Protein AF-A0A4S4BAG4-F1 (afdb_monomer_lite)

Sequence (42 aa):
MIEGWRAFDNAQRPHSSLGYQTPDEFATPWLAHSASHPVPCT

Structure (mmCIF, N/CA/C/O backbone):
data_AF-A0A4S4BAG4-F1
#
_entry.id   AF-A0A4S4BAG4-F1
#
loop_
_atom_site.group_PDB
_atom_site.id
_atom_site.type_symbol
_atom_site.label_atom_id
_atom_site.label_alt_id
_atom_site.label_comp_id
_atom_site.label_asym_id
_atom_site.label_entity_id
_atom_site.label_seq_id
_atom_site.pdbx_PDB_ins_code
_atom_site.Cartn_x
_atom_site.Cartn_y
_atom_site.Cartn_z
_atom_site.occupancy
_atom_site.B_iso_or_equiv
_atom_site.auth_seq_id
_atom_site.auth_comp_id
_atom_site.auth_asym_id
_atom_site.auth_atom_id
_atom_site.pdbx_PDB_model_num
ATOM 1 N N . MET A 1 1 ? 18.677 -5.669 -14.774 1.00 76.06 1 MET A N 1
ATOM 2 C CA . MET A 1 1 ? 17.571 -5.067 -15.554 1.00 76.06 1 MET A CA 1
ATOM 3 C C . MET A 1 1 ? 16.813 -4.123 -14.627 1.00 76.06 1 MET A C 1
ATOM 5 O O . MET A 1 1 ? 16.609 -4.494 -13.477 1.00 76.06 1 MET A O 1
ATOM 9 N N . ILE A 1 2 ? 16.488 -2.903 -15.061 1.00 90.94 2 ILE A N 1
ATOM 10 C CA . ILE A 1 2 ? 15.974 -1.831 -14.185 1.00 90.94 2 ILE A CA 1
ATOM 11 C C . ILE A 1 2 ? 14.542 -2.105 -13.687 1.00 90.94 2 ILE A C 1
ATOM 13 O O . ILE A 1 2 ? 14.214 -1.747 -12.557 1.00 90.94 2 ILE A O 1
ATOM 17 N N . GLU A 1 3 ? 13.712 -2.802 -14.473 1.00 94.06 3 GLU A N 1
ATOM 18 C CA . GLU A 1 3 ? 12.338 -3.152 -14.079 1.00 94.06 3 GLU A CA 1
ATO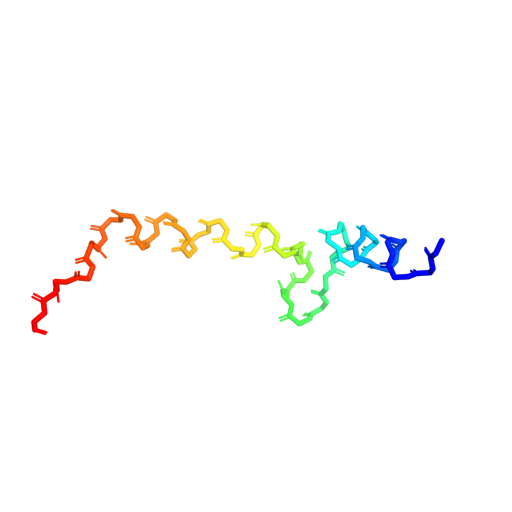M 19 C C . GLU A 1 3 ? 12.260 -3.987 -12.797 1.00 94.06 3 GLU A C 1
ATOM 21 O O . GLU A 1 3 ? 11.398 -3.728 -11.962 1.00 94.06 3 GLU A O 1
ATOM 26 N N . GLY A 1 4 ? 13.172 -4.945 -12.600 1.00 92.38 4 GLY A N 1
ATOM 27 C CA . GLY A 1 4 ? 13.157 -5.803 -11.409 1.00 92.38 4 GLY A CA 1
ATOM 28 C C . GLY A 1 4 ? 13.389 -5.017 -10.118 1.00 92.38 4 GLY A C 1
ATOM 29 O O . GLY A 1 4 ? 12.696 -5.228 -9.126 1.00 92.38 4 GLY A O 1
ATOM 30 N N . TRP A 1 5 ? 14.312 -4.051 -10.154 1.00 92.06 5 TRP A N 1
ATOM 31 C CA . TRP A 1 5 ? 14.555 -3.164 -9.017 1.00 92.06 5 TRP A CA 1
ATOM 32 C C . TRP A 1 5 ? 13.354 -2.252 -8.754 1.00 92.06 5 TRP A C 1
ATOM 34 O O . TRP A 1 5 ? 12.929 -2.129 -7.611 1.00 92.06 5 TRP A O 1
ATOM 44 N N . ARG A 1 6 ? 12.745 -1.686 -9.806 1.00 93.12 6 ARG A N 1
ATOM 45 C CA . ARG A 1 6 ? 11.536 -0.856 -9.669 1.00 93.12 6 ARG A CA 1
ATOM 46 C C . ARG A 1 6 ? 10.364 -1.626 -9.070 1.00 93.12 6 ARG A C 1
ATOM 48 O O . ARG A 1 6 ? 9.679 -1.093 -8.207 1.00 93.12 6 ARG A O 1
ATOM 55 N N . ALA A 1 7 ? 10.128 -2.857 -9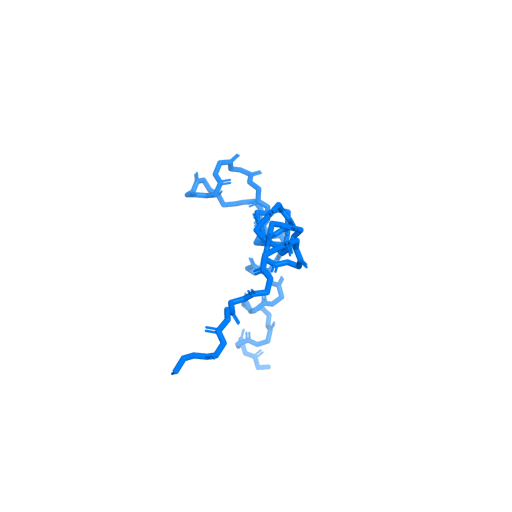.517 1.00 91.75 7 ALA A N 1
ATOM 56 C CA . ALA A 1 7 ? 9.046 -3.687 -8.999 1.00 91.75 7 ALA A CA 1
ATOM 57 C C . ALA A 1 7 ? 9.248 -4.003 -7.510 1.00 91.75 7 ALA A C 1
ATOM 59 O O . ALA A 1 7 ? 8.331 -3.816 -6.714 1.00 91.75 7 ALA A O 1
ATOM 60 N N . PHE A 1 8 ? 10.461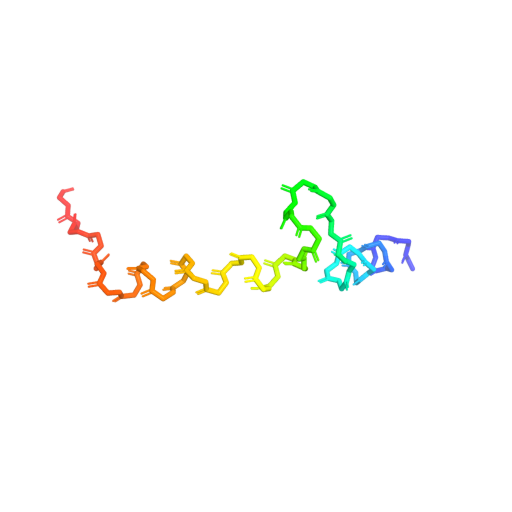 -4.413 -7.129 1.00 92.19 8 PHE A N 1
ATOM 61 C CA . PHE A 1 8 ? 10.819 -4.694 -5.739 1.00 92.19 8 PHE A CA 1
ATOM 62 C C . PHE A 1 8 ? 10.669 -3.459 -4.841 1.00 92.19 8 PHE A C 1
ATOM 64 O O . PHE A 1 8 ? 10.059 -3.529 -3.776 1.00 92.19 8 PHE A O 1
ATOM 71 N N . ASP A 1 9 ? 11.198 -2.321 -5.283 1.00 90.56 9 ASP A N 1
ATOM 72 C CA . ASP A 1 9 ? 11.202 -1.074 -4.521 1.00 90.56 9 ASP A CA 1
ATOM 73 C C . ASP A 1 9 ? 9.771 -0.511 -4.370 1.00 90.56 9 ASP A C 1
ATOM 75 O O . ASP A 1 9 ? 9.361 -0.131 -3.274 1.00 90.56 9 ASP A O 1
ATOM 79 N N . ASN A 1 10 ? 8.945 -0.583 -5.420 1.00 91.44 10 ASN A N 1
ATOM 80 C CA . ASN A 1 10 ? 7.535 -0.182 -5.359 1.00 91.44 10 ASN A CA 1
ATOM 81 C C . ASN A 1 10 ? 6.670 -1.103 -4.485 1.00 91.44 10 ASN A C 1
ATOM 83 O O . ASN A 1 10 ? 5.676 -0.640 -3.926 1.00 91.44 10 ASN A O 1
ATOM 87 N N . ALA A 1 11 ? 7.027 -2.384 -4.358 1.00 91.62 11 ALA A N 1
ATOM 88 C CA . ALA A 1 11 ? 6.289 -3.336 -3.529 1.00 91.62 11 ALA A CA 1
ATOM 89 C C . ALA A 1 11 ? 6.504 -3.118 -2.021 1.00 91.6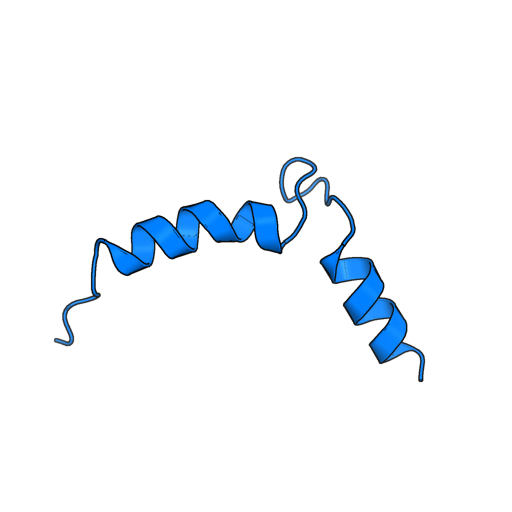2 11 ALA A C 1
ATOM 91 O O . ALA A 1 11 ? 5.650 -3.494 -1.227 1.00 91.62 11 ALA A O 1
ATOM 92 N N . GLN A 1 12 ? 7.622 -2.510 -1.619 1.00 93.19 12 GLN A N 1
ATOM 93 C CA . GLN A 1 12 ? 7.988 -2.349 -0.204 1.00 93.19 12 GLN A CA 1
ATOM 94 C C . GLN A 1 12 ? 7.861 -0.920 0.310 1.00 93.19 12 GLN A C 1
ATOM 96 O O . GLN A 1 12 ? 7.982 -0.688 1.512 1.00 93.19 12 GLN A O 1
ATOM 101 N N . ARG A 1 13 ? 7.653 0.061 -0.572 1.00 93.56 13 ARG A N 1
ATOM 102 C CA . ARG A 1 13 ? 7.536 1.455 -0.151 1.00 93.56 13 ARG A CA 1
ATOM 103 C C . ARG A 1 13 ? 6.123 1.785 0.324 1.00 93.56 13 ARG A C 1
ATOM 105 O O . ARG A 1 13 ? 5.161 1.471 -0.374 1.00 93.56 13 ARG A O 1
ATOM 112 N N . PRO A 1 14 ? 6.000 2.488 1.459 1.00 95.19 14 PRO A N 1
ATOM 113 C CA . PRO A 1 14 ? 4.784 3.197 1.818 1.00 95.19 14 PRO A CA 1
ATOM 114 C C . PRO A 1 14 ? 4.432 4.258 0.775 1.00 95.19 14 PRO A C 1
ATOM 116 O O . PRO A 1 14 ? 5.250 5.131 0.469 1.00 95.19 14 PRO A O 1
ATOM 119 N N . HIS A 1 15 ? 3.204 4.215 0.263 1.00 94.19 15 HIS A N 1
ATOM 120 C CA . HIS A 1 15 ? 2.712 5.177 -0.725 1.00 94.19 15 HIS A CA 1
ATOM 121 C C . HIS A 1 15 ? 1.701 6.123 -0.080 1.00 94.19 15 HIS A C 1
ATOM 123 O O . HIS A 1 15 ? 0.780 5.686 0.607 1.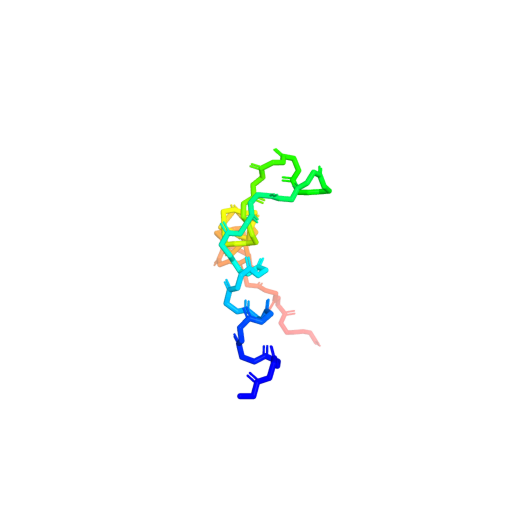00 94.19 15 HIS A O 1
ATOM 129 N N . SER A 1 16 ? 1.819 7.429 -0.323 1.00 94.56 16 SER A N 1
ATOM 130 C CA . SER A 1 16 ? 0.877 8.417 0.229 1.00 94.56 16 SER A CA 1
ATOM 131 C C . SER A 1 16 ? -0.558 8.209 -0.271 1.00 94.56 16 SER A C 1
ATOM 133 O O . SER A 1 16 ? -1.503 8.423 0.481 1.00 94.56 16 SER A O 1
ATOM 135 N N . SER A 1 17 ? -0.730 7.722 -1.504 1.00 93.75 17 SER A N 1
ATOM 136 C CA . SER A 1 17 ? -2.035 7.348 -2.069 1.00 93.75 17 SER A CA 1
ATOM 137 C C . SER A 1 17 ? -2.684 6.147 -1.374 1.00 93.75 17 SER A C 1
ATOM 139 O O . SER A 1 17 ? -3.900 6.000 -1.441 1.00 93.75 17 SER A O 1
ATOM 141 N N . LEU A 1 18 ? -1.889 5.315 -0.696 1.00 93.06 18 LEU A N 1
ATOM 142 C CA . LEU A 1 18 ? -2.343 4.178 0.107 1.00 93.06 18 LEU A CA 1
ATOM 143 C C . LEU A 1 18 ? -2.399 4.526 1.604 1.00 93.06 18 LEU A C 1
ATOM 145 O O . LEU A 1 18 ? -2.414 3.635 2.442 1.00 93.06 18 LEU A O 1
ATOM 149 N N . GLY A 1 19 ? -2.359 5.814 1.966 1.00 94.69 19 GLY A N 1
ATOM 150 C CA . GLY A 1 19 ? -2.359 6.235 3.368 1.00 94.69 19 GLY A CA 1
ATOM 151 C C . GLY A 1 19 ? -1.063 5.903 4.113 1.00 94.69 19 GLY A C 1
ATOM 152 O O . GLY A 1 19 ? -1.107 5.633 5.307 1.00 94.69 19 GLY A O 1
ATOM 153 N N . TYR A 1 20 ? 0.081 5.928 3.419 1.00 95.25 20 TYR A N 1
ATOM 154 C CA . TYR A 1 20 ? 1.391 5.508 3.939 1.00 95.25 20 TYR A CA 1
ATOM 155 C C . TYR A 1 20 ? 1.471 4.017 4.296 1.00 95.25 20 TYR A C 1
ATOM 157 O O . TYR A 1 20 ? 2.233 3.626 5.176 1.00 95.25 20 TYR A O 1
ATOM 165 N N . GLN A 1 21 ? 0.730 3.183 3.569 1.00 95.06 21 GLN A N 1
ATOM 166 C CA . GLN A 1 21 ? 0.852 1.728 3.616 1.00 95.06 21 GLN A CA 1
ATOM 167 C C . GLN A 1 21 ? 1.594 1.207 2.384 1.00 95.06 21 GLN A C 1
ATOM 169 O O . GLN A 1 21 ? 1.622 1.851 1.326 1.00 95.06 21 GLN A O 1
ATOM 174 N N . THR A 1 22 ? 2.196 0.031 2.516 1.00 95.56 22 THR A N 1
ATOM 175 C CA . THR A 1 22 ? 2.671 -0.747 1.368 1.00 95.56 22 THR A CA 1
ATOM 176 C C . THR A 1 22 ? 1.487 -1.337 0.585 1.00 95.56 22 THR A C 1
ATOM 178 O O . THR A 1 22 ? 0.384 -1.462 1.126 1.00 95.56 22 THR A O 1
ATOM 181 N N . PRO A 1 23 ? 1.677 -1.728 -0.690 1.00 94.00 23 PRO A N 1
ATOM 182 C CA . PRO A 1 23 ? 0.628 -2.393 -1.462 1.00 94.00 23 PRO A CA 1
ATOM 183 C C . PRO A 1 23 ? 0.060 -3.656 -0.791 1.00 94.00 23 PRO A C 1
ATOM 185 O O . PRO A 1 23 ? -1.140 -3.901 -0.890 1.00 94.00 23 PRO A O 1
ATOM 188 N N . ASP A 1 24 ? 0.895 -4.434 -0.093 1.00 91.50 24 ASP A N 1
ATOM 189 C CA . ASP A 1 24 ? 0.491 -5.665 0.605 1.00 91.50 24 ASP A CA 1
ATOM 190 C C . ASP A 1 24 ? -0.376 -5.376 1.844 1.00 91.50 24 ASP A C 1
ATOM 192 O O . ASP A 1 24 ? -1.473 -5.923 2.001 1.00 91.50 24 ASP A O 1
ATOM 196 N N . GLU A 1 25 ? 0.052 -4.421 2.673 1.00 92.81 25 GLU A N 1
ATOM 197 C CA . GLU A 1 25 ? -0.720 -3.959 3.833 1.00 92.81 25 GLU A CA 1
ATOM 198 C C . GLU A 1 25 ? -2.071 -3.378 3.413 1.00 92.81 25 GLU A C 1
ATOM 200 O O . GLU A 1 25 ? -3.092 -3.646 4.049 1.00 92.81 25 GLU A O 1
ATOM 205 N N . PHE A 1 26 ? -2.092 -2.618 2.314 1.00 92.94 26 PHE A N 1
ATOM 206 C CA . PHE A 1 26 ? -3.327 -2.079 1.763 1.00 92.94 26 PHE A CA 1
ATOM 207 C C . PHE A 1 26 ? -4.258 -3.189 1.253 1.00 92.94 26 PHE A C 1
ATOM 209 O O . PHE A 1 26 ? -5.466 -3.101 1.454 1.00 92.94 26 PHE A O 1
ATOM 216 N N . ALA A 1 27 ? -3.730 -4.242 0.617 1.00 91.19 27 ALA A N 1
ATOM 217 C CA . ALA A 1 27 ? -4.521 -5.337 0.047 1.00 91.19 27 ALA A CA 1
ATOM 218 C C . ALA A 1 27 ? -5.054 -6.331 1.094 1.00 91.19 27 ALA A C 1
ATOM 220 O O . ALA A 1 27 ? -6.116 -6.922 0.890 1.00 91.19 27 ALA A O 1
ATOM 221 N N . THR A 1 28 ? -4.361 -6.498 2.222 1.00 90.19 28 THR A N 1
ATOM 222 C CA . THR A 1 28 ? -4.730 -7.419 3.313 1.00 90.19 28 THR A CA 1
ATOM 223 C C . THR A 1 28 ? -6.217 -7.355 3.722 1.00 90.19 28 THR A C 1
ATOM 225 O O . THR A 1 28 ? -6.881 -8.398 3.700 1.00 90.19 28 THR A O 1
ATOM 228 N N . PRO A 1 29 ? -6.805 -6.181 4.048 1.00 87.62 29 PRO A N 1
ATOM 229 C CA . PRO A 1 29 ? -8.223 -6.098 4.411 1.00 87.62 29 PRO A CA 1
ATOM 230 C C . PRO A 1 29 ? -9.165 -6.465 3.254 1.00 87.62 29 PRO A C 1
ATOM 232 O O . PRO A 1 29 ? -10.202 -7.091 3.482 1.00 87.62 29 PRO A O 1
ATOM 235 N N . TRP A 1 30 ? -8.807 -6.127 2.011 1.00 84.06 30 TRP A N 1
ATOM 236 C CA . TRP A 1 30 ? -9.601 -6.473 0.829 1.00 84.06 30 TRP A CA 1
ATOM 237 C C . TRP A 1 30 ? -9.619 -7.979 0.581 1.00 84.06 30 TRP A C 1
ATOM 239 O O . TRP A 1 30 ? -10.682 -8.540 0.315 1.00 84.06 30 TRP A O 1
ATOM 249 N N . LEU A 1 31 ? -8.476 -8.652 0.715 1.00 83.75 31 LEU A N 1
ATOM 250 C CA . LEU A 1 31 ? -8.381 -10.106 0.568 1.00 83.75 31 LEU A CA 1
ATOM 251 C C . LEU A 1 31 ? -9.220 -10.828 1.628 1.00 83.75 31 LEU A C 1
ATOM 253 O O . LEU A 1 31 ? -9.972 -11.744 1.293 1.00 83.75 31 LEU A O 1
ATOM 257 N N . ALA A 1 32 ? -9.162 -10.373 2.883 1.00 82.38 32 ALA A N 1
ATOM 258 C CA . ALA A 1 32 ? -9.971 -10.929 3.966 1.00 82.38 32 ALA A CA 1
ATOM 259 C C . ALA A 1 32 ? -11.481 -10.760 3.715 1.00 82.38 32 ALA A C 1
ATOM 261 O O . ALA A 1 32 ? -12.256 -11.689 3.940 1.00 82.38 32 ALA A O 1
ATOM 262 N N . HIS A 1 33 ? -11.907 -9.600 3.202 1.00 79.31 33 HIS A N 1
ATOM 263 C CA . HIS A 1 33 ? -13.307 -9.362 2.845 1.00 79.31 33 HIS A CA 1
ATOM 264 C C . HIS A 1 33 ? -13.767 -10.238 1.670 1.00 79.31 33 HIS A C 1
ATOM 266 O O . HIS A 1 33 ? -14.845 -10.830 1.719 1.00 79.31 33 HIS A O 1
ATOM 272 N N . SER A 1 34 ? -12.927 -10.358 0.639 1.00 75.38 34 SER A N 1
ATOM 273 C CA . SER A 1 34 ? -13.200 -11.150 -0.568 1.00 75.38 34 SER A CA 1
ATOM 274 C C . SER A 1 34 ? -13.332 -12.642 -0.261 1.00 75.38 34 SER A C 1
ATOM 276 O O . SER A 1 34 ? -14.178 -13.323 -0.829 1.00 75.38 34 SER A O 1
ATOM 278 N N . ALA A 1 35 ? -12.519 -13.158 0.663 1.00 71.94 35 ALA A N 1
ATOM 279 C CA . ALA A 1 35 ? -12.604 -14.548 1.103 1.00 71.94 35 ALA A CA 1
ATOM 280 C C . ALA A 1 35 ? -13.901 -14.848 1.878 1.00 71.94 35 ALA A C 1
ATOM 282 O O . ALA A 1 35 ? -14.388 -15.975 1.851 1.00 71.94 35 ALA A O 1
ATOM 283 N N . SER A 1 36 ?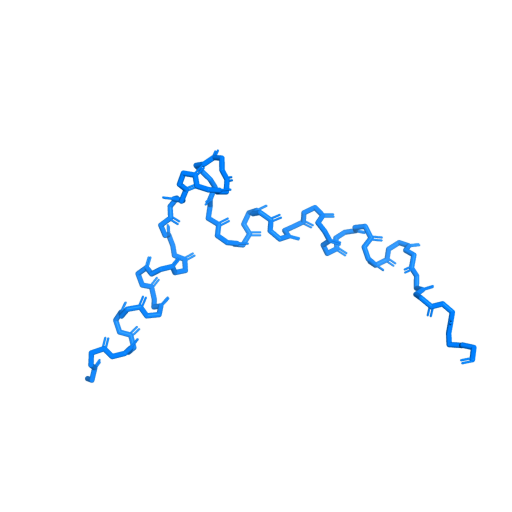 -14.461 -13.843 2.557 1.00 70.06 36 SER A N 1
ATOM 284 C CA . SER A 1 36 ? -15.689 -13.978 3.351 1.00 70.06 36 SER A CA 1
ATOM 285 C C . SER A 1 36 ? -16.967 -13.896 2.502 1.00 70.06 36 SER A C 1
ATOM 287 O O . SER A 1 36 ? -17.989 -14.471 2.867 1.00 70.06 36 SER A O 1
ATOM 289 N N . HIS A 1 37 ? -16.911 -13.224 1.347 1.00 61.94 37 HIS A N 1
ATOM 290 C CA . HIS A 1 37 ? -17.995 -13.175 0.364 1.00 61.94 37 HIS A CA 1
ATOM 291 C C . HIS A 1 37 ? -17.535 -13.778 -0.968 1.00 61.94 37 HIS A C 1
ATOM 293 O O . HIS A 1 37 ? -17.078 -13.037 -1.843 1.00 61.94 37 HIS A O 1
ATOM 299 N N . PRO A 1 38 ? -17.667 -15.104 -1.171 1.00 64.62 38 PRO A N 1
ATOM 300 C CA . PRO A 1 38 ? -17.494 -15.670 -2.498 1.00 64.62 38 PRO A CA 1
ATOM 301 C C . PRO A 1 38 ? -18.523 -15.018 -3.421 1.00 64.62 38 PRO A C 1
ATOM 303 O O . PRO A 1 38 ? -19.727 -15.094 -3.175 1.00 64.62 38 PRO A O 1
ATOM 306 N N . VAL A 1 39 ? -18.043 -14.342 -4.465 1.00 66.69 39 VAL A N 1
ATOM 307 C CA . VAL A 1 39 ? -18.909 -13.826 -5.526 1.00 66.69 39 VAL A CA 1
ATOM 308 C C . VAL A 1 39 ? -19.727 -15.004 -6.073 1.00 66.69 39 VAL A C 1
ATOM 310 O O . VAL A 1 39 ? -19.132 -15.977 -6.543 1.00 66.69 39 VAL A O 1
ATOM 313 N N . PRO A 1 40 ? -21.069 -14.997 -5.973 1.00 57.16 40 PRO A N 1
ATOM 314 C CA . PRO A 1 40 ? -21.854 -16.069 -6.553 1.00 57.16 40 PRO A CA 1
ATOM 315 C C . PRO A 1 40 ? -21.736 -15.950 -8.072 1.00 57.16 40 PRO A C 1
ATOM 317 O O . PRO A 1 40 ? -22.130 -14.940 -8.657 1.00 57.16 40 PRO A O 1
ATOM 320 N N . CYS A 1 41 ? -21.166 -16.972 -8.708 1.00 50.41 41 CYS A N 1
ATOM 321 C CA . CYS A 1 41 ? -21.225 -17.129 -10.154 1.00 50.41 41 CYS A CA 1
ATOM 322 C C . CYS A 1 41 ? -22.711 -17.143 -10.549 1.00 50.41 41 CYS A C 1
ATOM 324 O O . CYS A 1 41 ? -23.430 -18.059 -10.147 1.00 50.41 41 CYS A O 1
ATOM 326 N N . THR A 1 42 ? -23.171 -16.116 -11.263 1.00 56.34 42 THR A N 1
ATOM 327 C CA . THR A 1 42 ? -24.506 -16.066 -11.881 1.00 56.34 42 THR A CA 1
ATOM 328 C C . THR A 1 42 ? -24.342 -16.144 -13.387 1.00 56.34 42 THR A C 1
ATOM 330 O O . THR A 1 42 ? -23.380 -15.515 -13.886 1.00 56.34 42 THR A O 1
#

Secondary structure (DSSP, 8-state):
-HHHHHHHHHHHS-BGGGTSB-HHHHHHHHHHHHHHSPPP--

Radius of gyration: 14.37 Å; chains: 1; bounding box: 42×26×20 Å

pLDDT: mean 85.2, std 12.42, range [50.41, 95.56]

Foldseek 3Di:
DVVVVVVVVLQPFQDVVLVRDGPVVSCVVVVVVCVVDPDPDD